Protein AF-A0A8H4P4U2-F1 (afdb_monomer)

Mean predicted aligned error: 12.46 Å

Organism: NCBI:txid2364996

Nearest PDB structures (foldseek):
  7ubu-assembly1_A  TM=4.831E-01  e=5.356E-01  Zea mays
  5a20-assembly1_H  TM=2.929E-01  e=6.683E+00  Bacillus phage SPP1
  2zol-assembly3_C  TM=2.432E-01  e=5.604E+00  Mus musculus

Radius of gyration: 19.08 Å; Cα contacts (8 Å, |Δi|>4): 151; chains: 1; bounding box: 38×56×53 Å

Foldseek 3Di:
DDDDDDDDDPDDPDVQLVVQQDFDDDDDDDDDDRWRFNAWDAWFQDDPVRFIKTWTATDWDWAQPVGDDCPVQFPDWADPPDRIITTGGHTDIDGLVSDDPGDRSVVSVVRCCVPVVD

Sequence (118 aa):
MESLYLSKSSDCLDDEQEQQRLKFIFGHSNTHMDHVITDVLGVMLEGPENKKMVKVRWEDTMEFYYGIKDKGRIKAIKDDGSAFVQVVWEDTWEPLDGFEDGYLKKKAEKMFQDFYRL

Solvent-accessible surface area (backbone atoms only — not comparable to full-atom values): 7612 Å² total; per-residue (Å²): 137,89,80,91,80,88,87,83,79,84,74,80,71,58,71,70,65,67,61,63,70,66,73,61,84,77,91,78,80,91,72,101,66,72,63,40,73,74,44,70,78,47,70,47,67,47,73,97,83,51,43,52,31,30,29,35,36,51,51,65,43,82,39,46,65,92,69,66,79,68,66,92,49,53,65,45,74,56,71,87,85,58,68,62,23,42,38,35,51,43,70,46,78,44,56,51,87,75,52,65,95,47,70,62,43,53,53,47,52,49,48,42,28,71,74,69,70,97

Secondary structure (DSSP, 8-state):
--------------HHHHHTT------SSS----PPEEEEEEEEEETTTTEEEEEEEEPPEEEEGGG---GGGEEEEE--SSSEEEEEEPPEEEEGGGS-SSHHHHHHHHHHHHHH--

Structure (mmCIF, N/CA/C/O backbone):
data_AF-A0A8H4P4U2-F1
#
_entry.id   AF-A0A8H4P4U2-F1
#
loop_
_atom_site.group_PDB
_atom_site.id
_atom_site.type_symbol
_atom_site.label_atom_id
_atom_site.label_alt_id
_atom_site.label_comp_id
_atom_site.label_asym_id
_atom_site.label_entity_id
_atom_site.label_seq_id
_atom_site.pdbx_PDB_ins_code
_atom_site.Cartn_x
_atom_site.Cartn_y
_atom_site.Cartn_z
_atom_site.occupancy
_atom_site.B_iso_or_equiv
_atom_site.auth_seq_id
_atom_site.auth_comp_id
_atom_site.auth_asym_id
_atom_site.auth_atom_id
_atom_site.pdbx_PDB_model_num
ATOM 1 N N . MET A 1 1 ? 0.912 44.453 -34.130 1.00 38.12 1 MET A N 1
ATOM 2 C CA . MET A 1 1 ? -0.021 43.338 -34.380 1.00 38.12 1 MET A CA 1
ATOM 3 C C . MET A 1 1 ? -0.033 42.472 -33.144 1.00 38.12 1 MET A C 1
ATOM 5 O O . MET A 1 1 ? 1.014 41.979 -32.750 1.00 38.12 1 MET A O 1
ATOM 9 N N . GLU A 1 2 ? -1.198 42.426 -32.512 1.00 38.88 2 GLU A N 1
ATOM 10 C CA . GLU A 1 2 ? -1.557 41.634 -31.337 1.00 38.88 2 GLU A CA 1
ATOM 11 C C . GLU A 1 2 ? -1.832 40.158 -31.677 1.00 38.88 2 GLU A C 1
ATOM 13 O O . GLU A 1 2 ? -2.036 39.825 -32.845 1.00 38.88 2 GLU A O 1
ATOM 18 N N . SER A 1 3 ? -1.904 39.351 -30.604 1.00 32.34 3 SER A N 1
ATOM 19 C CA . SER A 1 3 ? -2.624 38.074 -30.360 1.00 32.34 3 SER A CA 1
ATOM 20 C C . SER A 1 3 ? -1.627 37.055 -29.777 1.00 32.34 3 SER A C 1
ATOM 22 O O . SER A 1 3 ? -0.752 36.597 -30.498 1.00 32.34 3 SER A O 1
ATOM 24 N N . LEU A 1 4 ? -1.538 36.737 -28.474 1.00 43.94 4 LEU A N 1
ATOM 25 C CA . LEU A 1 4 ? -2.522 36.462 -27.405 1.00 43.94 4 LEU A CA 1
ATOM 26 C C . LEU A 1 4 ? -3.452 35.280 -27.728 1.00 43.94 4 LEU A C 1
ATOM 28 O O . LEU A 1 4 ? -4.230 35.401 -28.663 1.00 43.94 4 LEU A O 1
ATOM 32 N N . TYR A 1 5 ? -3.275 34.179 -26.969 1.00 40.59 5 TYR A N 1
ATOM 33 C CA . TYR A 1 5 ? -4.189 33.116 -26.466 1.00 40.59 5 TYR A CA 1
ATOM 34 C C . TYR A 1 5 ? -3.278 31.942 -25.989 1.00 40.59 5 TYR A C 1
ATOM 36 O O . TYR A 1 5 ? -2.629 31.316 -26.818 1.00 40.59 5 TYR A O 1
ATOM 44 N N . LEU A 1 6 ? -2.958 31.721 -24.693 1.00 37.34 6 LEU A N 1
ATOM 45 C CA . LEU A 1 6 ? -3.777 31.107 -23.613 1.00 37.34 6 LEU A CA 1
ATOM 46 C C . LEU A 1 6 ? -4.668 29.974 -24.163 1.00 37.34 6 LEU A C 1
ATOM 48 O O . LEU A 1 6 ? -5.468 30.225 -25.047 1.00 37.34 6 LEU A O 1
ATOM 52 N N . SER A 1 7 ? -4.677 28.722 -23.704 1.00 36.72 7 SER A N 1
ATOM 53 C CA . SER A 1 7 ? -4.354 28.106 -22.413 1.00 36.72 7 SER A CA 1
ATOM 54 C C . SER A 1 7 ? -4.548 26.581 -22.555 1.00 36.72 7 SER A C 1
ATOM 56 O O . SER A 1 7 ? -5.295 26.148 -23.433 1.00 36.72 7 SER A O 1
ATOM 58 N N . LYS A 1 8 ? -3.926 25.789 -21.676 1.00 36.19 8 LYS A N 1
ATOM 59 C CA . LYS A 1 8 ? -4.561 24.679 -20.934 1.00 36.19 8 LYS A CA 1
ATOM 60 C C . LYS A 1 8 ? -3.563 24.202 -19.878 1.00 36.19 8 LYS A C 1
ATOM 62 O O . LYS A 1 8 ? -2.547 23.604 -20.200 1.00 36.19 8 LYS A O 1
ATOM 67 N N . SER A 1 9 ? -3.677 24.786 -18.691 1.00 36.16 9 SER A N 1
ATOM 68 C CA . SER A 1 9 ? -4.178 24.072 -17.507 1.00 36.16 9 SER A CA 1
ATOM 69 C C . SER A 1 9 ? -3.071 23.223 -16.894 1.00 36.16 9 SER A C 1
ATOM 71 O O . SER A 1 9 ? -3.044 22.006 -17.026 1.00 36.16 9 SER A O 1
ATOM 73 N N . SER A 1 10 ? -2.132 23.916 -16.247 1.00 42.06 10 SER A N 1
ATOM 74 C CA . SER A 1 10 ? -1.387 23.348 -15.130 1.00 42.06 10 SER A CA 1
ATOM 75 C C . SER A 1 10 ? -2.411 23.180 -14.017 1.00 42.06 10 SER A C 1
ATOM 77 O O . SER A 1 10 ? -2.666 24.124 -13.272 1.00 42.06 10 SER A O 1
ATOM 79 N N . ASP A 1 11 ? -3.093 22.038 -14.008 1.00 40.97 11 ASP A N 1
ATOM 80 C CA . ASP A 1 11 ? -3.941 21.664 -12.889 1.00 40.97 11 ASP A CA 1
ATOM 81 C C . ASP A 1 11 ? -3.032 21.585 -11.664 1.00 40.97 11 ASP A C 1
ATOM 83 O O . ASP A 1 11 ? -2.090 20.793 -11.611 1.00 40.97 11 ASP A O 1
ATOM 87 N N . CYS A 1 12 ? -3.267 22.507 -10.735 1.00 42.78 12 CYS A N 1
ATOM 88 C CA . CYS A 1 12 ? -2.652 22.541 -9.426 1.00 42.78 12 CYS A CA 1
ATOM 89 C C . CYS A 1 12 ? -2.981 21.217 -8.731 1.00 42.78 12 CYS A C 1
ATOM 91 O O . CYS A 1 12 ? -4.095 21.029 -8.246 1.00 42.78 12 CYS A O 1
ATOM 93 N N . LEU A 1 13 ? -2.034 20.283 -8.732 1.00 43.78 13 LEU A N 1
ATOM 94 C CA . LEU A 1 13 ? -2.029 19.219 -7.744 1.00 43.78 13 LEU A CA 1
ATOM 95 C C . LEU A 1 13 ? -1.655 19.897 -6.429 1.00 43.78 13 LEU A C 1
ATOM 97 O O . LEU A 1 13 ? -0.615 20.546 -6.358 1.00 43.78 13 LEU A O 1
ATOM 101 N N . ASP A 1 14 ? -2.556 19.831 -5.449 1.00 47.88 14 ASP A N 1
ATOM 102 C CA . ASP A 1 14 ? -2.356 20.419 -4.127 1.00 47.88 14 ASP A CA 1
ATOM 103 C C . ASP A 1 14 ? -0.969 20.023 -3.603 1.00 47.88 14 ASP A C 1
ATOM 105 O O . ASP A 1 14 ? -0.646 18.834 -3.546 1.00 47.88 14 ASP A O 1
ATOM 109 N N . ASP A 1 15 ? -0.161 21.008 -3.200 1.00 50.19 15 ASP A N 1
ATOM 110 C CA . ASP A 1 15 ? 1.215 20.833 -2.703 1.00 50.19 15 ASP A CA 1
ATOM 111 C C . ASP A 1 15 ? 1.317 19.785 -1.561 1.00 50.19 15 ASP A C 1
ATOM 113 O O . ASP A 1 15 ? 2.384 19.245 -1.267 1.00 50.19 15 ASP A O 1
ATOM 117 N N . GLU A 1 16 ? 0.186 19.453 -0.929 1.00 49.69 16 GLU A N 1
ATOM 118 C CA . GLU A 1 16 ? 0.024 18.418 0.095 1.00 49.69 16 GLU A CA 1
ATOM 119 C C . GLU A 1 16 ? 0.113 16.977 -0.459 1.00 49.69 16 GLU A C 1
ATOM 121 O O . GLU A 1 16 ? 0.605 16.086 0.238 1.00 49.69 16 GLU A O 1
ATOM 126 N N . GLN A 1 17 ? -0.300 16.729 -1.710 1.00 48.03 17 GLN A N 1
ATOM 127 C CA . GLN A 1 17 ? -0.139 15.430 -2.385 1.00 48.03 17 GLN A CA 1
ATOM 128 C C . GLN A 1 17 ? 1.309 15.184 -2.822 1.00 48.03 17 GLN A C 1
ATOM 130 O O . GLN A 1 17 ? 1.781 14.047 -2.776 1.00 48.03 17 GLN A O 1
ATOM 135 N N . GLU A 1 18 ? 2.037 16.232 -3.213 1.00 46.16 18 GLU A N 1
ATOM 136 C CA . GLU A 1 18 ? 3.423 16.100 -3.675 1.00 46.16 18 GLU A CA 1
ATOM 137 C C . GLU A 1 18 ? 4.397 15.874 -2.503 1.00 46.16 18 GLU A C 1
ATOM 139 O O . GLU A 1 18 ? 5.340 15.086 -2.618 1.00 46.16 18 GLU A O 1
ATOM 144 N N . GLN A 1 19 ? 4.117 16.458 -1.329 1.00 46.12 19 GLN A N 1
ATOM 145 C CA . GLN A 1 19 ? 4.899 16.216 -0.108 1.00 46.12 19 GLN A CA 1
ATOM 146 C C . GLN A 1 19 ? 4.686 14.816 0.496 1.00 46.12 19 GLN A C 1
ATOM 148 O O . GLN A 1 19 ? 5.561 14.318 1.200 1.00 46.12 19 GLN A O 1
ATOM 153 N N . GLN A 1 20 ? 3.585 14.128 0.184 1.00 48.06 20 GLN A N 1
ATOM 154 C CA . GLN A 1 20 ? 3.309 12.774 0.690 1.00 48.06 20 GLN A CA 1
ATOM 155 C C . GLN A 1 20 ? 4.046 11.651 -0.058 1.00 48.06 20 GLN A C 1
ATOM 157 O O . GLN A 1 20 ? 3.957 10.493 0.342 1.00 48.06 20 GLN A O 1
ATOM 162 N N . ARG A 1 21 ? 4.863 11.975 -1.074 1.00 42.75 21 ARG A N 1
ATOM 163 C CA . ARG A 1 21 ? 5.844 11.038 -1.665 1.00 42.75 21 ARG A CA 1
ATOM 164 C C . ARG A 1 21 ? 7.008 10.702 -0.713 1.00 42.75 21 ARG A C 1
ATOM 166 O O . ARG A 1 21 ? 7.914 9.950 -1.073 1.00 42.75 21 ARG A O 1
ATOM 173 N N . LEU A 1 22 ? 7.034 11.277 0.492 1.00 46.00 22 LEU A N 1
ATOM 174 C CA . LEU A 1 22 ? 8.107 11.099 1.466 1.00 46.00 22 LEU A CA 1
ATOM 175 C C . LEU A 1 22 ? 8.018 9.750 2.204 1.00 46.00 22 LEU A C 1
ATOM 177 O O . LEU A 1 22 ? 7.306 9.596 3.184 1.00 46.00 22 LEU A O 1
ATOM 181 N N . LYS A 1 23 ? 8.843 8.815 1.714 1.00 46.31 23 LYS A N 1
ATOM 182 C CA . LYS A 1 23 ? 9.685 7.849 2.450 1.00 46.31 23 LYS A CA 1
ATOM 183 C C . LYS A 1 23 ? 9.038 7.066 3.594 1.00 46.31 23 LYS A C 1
ATOM 185 O O . LYS A 1 23 ? 9.200 7.396 4.763 1.00 46.31 23 LYS A O 1
ATOM 190 N N . PHE A 1 24 ? 8.509 5.897 3.249 1.00 43.16 24 PHE A N 1
ATOM 191 C CA . PHE A 1 24 ? 8.283 4.830 4.214 1.00 43.16 24 PHE A CA 1
ATOM 192 C C . PHE A 1 24 ? 9.535 3.944 4.334 1.00 43.16 24 PHE A C 1
ATOM 194 O O . PHE A 1 24 ? 9.753 3.055 3.514 1.00 43.16 24 PHE A O 1
ATOM 201 N N . ILE A 1 25 ? 10.374 4.185 5.347 1.00 40.81 25 ILE A N 1
ATOM 202 C CA . ILE A 1 25 ? 11.460 3.266 5.727 1.00 40.81 25 ILE A CA 1
ATOM 203 C C . ILE A 1 25 ? 10.963 2.435 6.905 1.00 40.81 25 ILE A C 1
ATOM 205 O O . ILE A 1 25 ? 11.021 2.889 8.046 1.00 40.81 25 ILE A O 1
ATOM 209 N N . PHE A 1 26 ? 10.538 1.196 6.659 1.00 42.94 26 PHE A N 1
ATOM 210 C CA . PHE A 1 26 ? 10.433 0.212 7.735 1.00 42.94 26 PHE A CA 1
ATOM 211 C C . PHE A 1 26 ? 11.447 -0.906 7.551 1.00 42.94 26 PHE A C 1
ATOM 213 O O . PHE A 1 26 ? 11.375 -1.731 6.643 1.00 42.94 26 PHE A O 1
ATOM 220 N N . GLY A 1 27 ? 12.410 -0.924 8.472 1.00 35.41 27 GLY A N 1
ATOM 221 C CA . GLY A 1 27 ? 13.287 -2.056 8.688 1.00 35.41 27 GLY A CA 1
ATOM 222 C C . GLY A 1 27 ? 12.519 -3.202 9.337 1.00 35.41 27 GLY A C 1
ATOM 223 O O . GLY A 1 27 ? 11.960 -3.042 10.417 1.00 35.41 27 GLY A O 1
ATOM 224 N N . HIS A 1 28 ? 12.543 -4.364 8.694 1.00 32.38 28 HIS A N 1
ATOM 225 C CA . HIS A 1 28 ? 13.270 -5.537 9.183 1.00 32.38 28 HIS A CA 1
ATOM 226 C C . HIS A 1 28 ? 13.531 -6.475 7.991 1.00 32.38 28 HIS A C 1
ATOM 228 O O . HIS A 1 28 ? 12.609 -6.899 7.305 1.00 32.38 28 HIS A O 1
ATOM 234 N N . SER A 1 29 ? 14.819 -6.776 7.780 1.00 34.06 29 SER A N 1
ATOM 235 C CA . SER A 1 29 ? 15.433 -7.653 6.763 1.00 34.06 29 SER A CA 1
ATOM 236 C C . SER A 1 29 ? 15.284 -7.271 5.276 1.00 34.06 29 SER A C 1
ATOM 238 O O . SER A 1 29 ? 14.251 -7.507 4.673 1.00 34.06 29 SER A O 1
ATOM 240 N N . ASN A 1 30 ? 16.402 -6.775 4.710 1.00 33.34 30 ASN A N 1
ATOM 241 C CA . ASN A 1 30 ? 16.854 -6.859 3.307 1.00 33.34 30 ASN A CA 1
ATOM 242 C C . ASN A 1 30 ? 15.743 -6.758 2.239 1.00 33.34 30 ASN A C 1
ATOM 244 O O . ASN A 1 30 ? 15.203 -7.784 1.860 1.00 33.34 30 ASN A O 1
ATOM 248 N N . THR A 1 31 ? 15.400 -5.598 1.679 1.00 37.03 31 THR A N 1
ATOM 249 C CA . THR A 1 31 ? 16.279 -4.766 0.844 1.00 37.0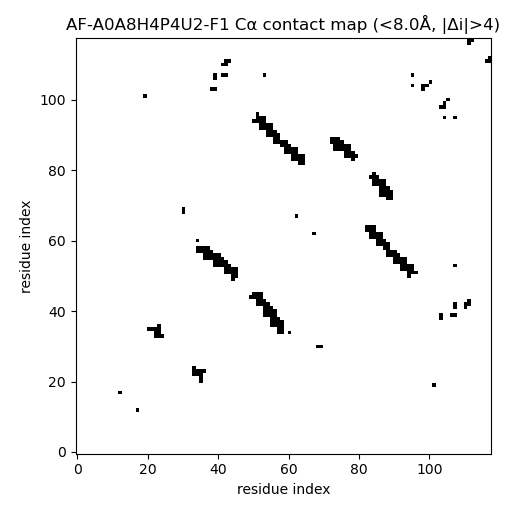3 31 THR A CA 1
ATOM 250 C C . THR A 1 31 ? 15.732 -3.343 0.712 1.00 37.03 31 THR A C 1
ATOM 252 O O . THR A 1 31 ? 14.538 -3.152 0.549 1.00 37.03 31 THR A O 1
ATOM 255 N N . HIS A 1 32 ? 16.619 -2.343 0.779 1.00 35.97 32 HIS A N 1
ATOM 256 C CA . HIS A 1 32 ? 16.315 -0.931 0.512 1.00 35.97 32 HIS A CA 1
ATOM 257 C C . HIS A 1 32 ? 15.771 -0.740 -0.913 1.00 35.97 32 HIS A C 1
ATOM 259 O O . HIS A 1 32 ? 16.539 -0.537 -1.855 1.00 35.97 32 HIS A O 1
ATOM 265 N N . MET A 1 33 ? 14.456 -0.785 -1.052 1.00 46.97 33 MET A N 1
ATOM 266 C CA . MET A 1 33 ? 13.721 -0.027 -2.050 1.00 46.97 33 MET A CA 1
ATOM 267 C C . MET A 1 33 ? 12.577 0.643 -1.295 1.00 46.97 33 MET A C 1
ATOM 269 O O . MET A 1 33 ? 11.703 -0.029 -0.751 1.00 46.97 33 MET A O 1
ATOM 273 N N . ASP A 1 34 ? 12.648 1.969 -1.189 1.00 58.59 34 ASP A N 1
ATOM 274 C CA . ASP A 1 34 ? 11.632 2.808 -0.554 1.00 58.59 34 ASP A CA 1
ATOM 275 C C . ASP A 1 34 ? 10.390 2.829 -1.469 1.00 58.59 34 ASP A C 1
ATOM 277 O O . ASP A 1 34 ? 10.139 3.806 -2.174 1.00 58.59 34 ASP A O 1
ATOM 281 N N . HIS A 1 35 ? 9.652 1.719 -1.552 1.00 68.38 35 HIS A N 1
ATOM 282 C CA . HIS A 1 35 ? 8.409 1.679 -2.317 1.00 68.38 35 HIS A CA 1
ATOM 283 C C . HIS A 1 35 ? 7.383 2.572 -1.628 1.00 68.38 35 HIS A C 1
ATOM 285 O O . HIS A 1 35 ? 7.072 2.408 -0.448 1.00 68.38 35 HIS A O 1
ATOM 291 N N . VAL A 1 36 ? 6.863 3.541 -2.373 1.00 83.19 36 VAL A N 1
ATOM 292 C CA . VAL A 1 36 ? 5.892 4.502 -1.861 1.00 83.19 36 VAL A CA 1
ATOM 293 C C . VAL A 1 36 ? 4.502 3.886 -1.955 1.00 83.19 36 VAL A C 1
ATOM 295 O O . VAL A 1 36 ? 4.114 3.360 -2.997 1.00 83.19 36 VAL A O 1
ATOM 298 N N . ILE A 1 37 ? 3.731 3.947 -0.871 1.00 88.06 37 ILE A N 1
ATOM 299 C CA . ILE A 1 37 ? 2.305 3.623 -0.926 1.00 88.06 37 ILE A CA 1
ATOM 300 C C . ILE A 1 37 ? 1.598 4.798 -1.596 1.00 88.06 37 ILE A C 1
ATOM 302 O O . ILE A 1 37 ? 1.691 5.931 -1.133 1.00 88.06 37 ILE A O 1
ATOM 306 N N . THR A 1 38 ? 0.881 4.530 -2.679 1.00 90.56 38 THR A N 1
ATOM 307 C CA . THR A 1 38 ? 0.126 5.546 -3.423 1.00 90.56 38 THR A CA 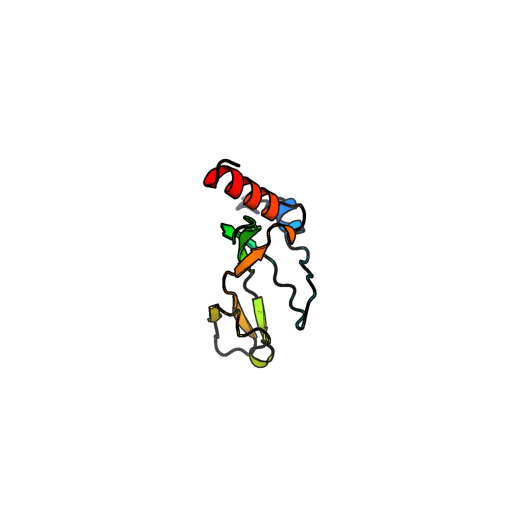1
ATOM 308 C C . THR A 1 38 ? -1.344 5.561 -3.048 1.00 90.56 38 THR A C 1
ATOM 310 O O . THR A 1 38 ? -1.988 6.600 -3.180 1.00 90.56 38 THR A O 1
ATOM 313 N N . ASP A 1 39 ? -1.892 4.437 -2.572 1.00 92.44 39 ASP A N 1
ATOM 314 C CA . ASP A 1 39 ? -3.299 4.393 -2.196 1.00 92.44 39 ASP A CA 1
ATOM 315 C C . ASP A 1 39 ? -3.661 3.335 -1.145 1.00 92.44 39 ASP A C 1
ATOM 317 O O . ASP A 1 39 ? -2.990 2.315 -0.983 1.00 92.44 39 ASP A O 1
ATOM 321 N N . VAL A 1 40 ? -4.791 3.571 -0.477 1.00 94.25 40 VAL A N 1
ATOM 322 C CA . VAL A 1 40 ? -5.513 2.613 0.362 1.00 94.25 40 VAL A CA 1
ATOM 323 C C . VAL A 1 40 ? -6.746 2.120 -0.389 1.00 94.25 40 VAL A C 1
ATOM 325 O O . VAL A 1 40 ? -7.645 2.896 -0.721 1.00 94.25 40 VAL A O 1
ATOM 328 N N . LEU A 1 41 ? -6.794 0.810 -0.617 1.00 95.62 41 LEU A N 1
ATOM 329 C CA . LEU A 1 41 ? -7.812 0.137 -1.424 1.00 95.62 41 LEU A CA 1
ATOM 330 C C . LEU A 1 41 ? -8.881 -0.571 -0.587 1.00 95.62 41 LEU A C 1
ATOM 332 O O . LEU A 1 41 ? -9.943 -0.909 -1.107 1.00 95.62 41 LEU A O 1
ATOM 336 N N . GLY A 1 42 ? -8.602 -0.844 0.685 1.00 96.00 42 GLY A N 1
ATOM 337 C CA . GLY A 1 42 ? -9.531 -1.554 1.555 1.00 96.00 42 GLY A CA 1
ATOM 338 C C . GLY A 1 42 ? -9.005 -1.730 2.969 1.00 96.00 42 GLY A C 1
ATOM 339 O O . GLY A 1 42 ? -7.842 -1.458 3.258 1.00 96.00 42 GLY A O 1
ATOM 340 N N . VAL A 1 43 ? -9.884 -2.202 3.847 1.00 97.19 43 VAL A N 1
ATOM 341 C CA . VAL A 1 43 ? -9.608 -2.398 5.270 1.00 97.19 43 VAL A CA 1
ATOM 342 C C . VAL A 1 43 ? -10.163 -3.738 5.732 1.00 97.19 43 VAL A C 1
ATOM 344 O O . VAL A 1 43 ? -11.185 -4.198 5.220 1.00 97.19 43 VAL A O 1
ATOM 347 N N . MET A 1 44 ? -9.495 -4.368 6.693 1.00 96.19 44 MET A N 1
ATOM 348 C CA . MET A 1 44 ? -9.991 -5.567 7.357 1.00 96.19 44 MET A CA 1
ATOM 349 C C . MET A 1 44 ? -9.531 -5.634 8.813 1.00 96.19 44 MET A C 1
ATOM 351 O O . MET A 1 44 ? -8.525 -5.035 9.191 1.00 96.19 44 MET A O 1
ATOM 355 N N . LEU A 1 45 ? -10.268 -6.387 9.624 1.00 95.31 45 LEU A N 1
ATOM 356 C CA . LEU A 1 45 ? -9.839 -6.795 10.959 1.00 95.31 45 LEU A CA 1
ATOM 357 C C . LEU A 1 45 ? -9.287 -8.221 10.872 1.00 95.31 45 LEU A C 1
ATOM 359 O O . LEU A 1 45 ? -9.980 -9.127 10.408 1.00 95.31 45 LEU A O 1
ATOM 363 N N . GLU A 1 46 ? -8.037 -8.409 11.276 1.00 94.06 46 GLU A N 1
ATOM 364 C CA . GLU A 1 46 ? -7.349 -9.696 11.248 1.00 94.06 46 GLU A CA 1
ATOM 365 C C . GLU A 1 46 ? -7.264 -10.308 12.651 1.00 94.06 46 GLU A C 1
ATOM 367 O O . GLU A 1 46 ? -6.847 -9.665 13.618 1.00 94.06 46 GLU A O 1
ATOM 372 N N . GLY A 1 47 ? -7.626 -11.590 12.738 1.00 90.62 47 GLY A N 1
ATOM 373 C CA . GLY A 1 47 ? -7.473 -12.389 13.948 1.00 90.62 47 GLY A CA 1
ATOM 374 C C . GLY A 1 47 ? -8.434 -12.023 15.090 1.00 90.62 47 GLY A C 1
ATOM 375 O O . GLY A 1 47 ? -9.279 -11.138 14.962 1.00 90.62 47 GLY A O 1
ATOM 376 N N . PRO A 1 48 ? -8.324 -12.727 16.230 1.00 85.44 48 PRO A N 1
ATOM 377 C CA . PRO A 1 48 ? -9.211 -12.535 17.380 1.00 85.44 48 PRO A CA 1
ATOM 378 C C . PRO A 1 48 ? -9.010 -11.187 18.087 1.00 85.44 48 PRO A C 1
ATOM 380 O O . PRO A 1 48 ? -9.917 -10.707 18.759 1.00 85.44 48 PRO A O 1
ATOM 383 N N . GLU A 1 49 ? -7.839 -10.567 17.927 1.00 89.06 49 GLU A N 1
ATOM 384 C CA . GLU A 1 49 ? -7.514 -9.253 18.494 1.00 89.06 49 GLU A CA 1
ATOM 385 C C . GLU A 1 49 ? -8.018 -8.091 17.623 1.00 89.06 49 GLU A C 1
ATOM 387 O O . GLU A 1 49 ? -7.811 -6.931 17.971 1.00 89.06 49 GLU A O 1
ATOM 392 N N . ASN A 1 50 ? -8.699 -8.386 16.505 1.00 91.19 50 ASN A N 1
ATOM 393 C CA . ASN A 1 50 ? -9.194 -7.396 15.550 1.00 91.19 50 ASN A CA 1
ATOM 394 C C . ASN A 1 50 ? -8.099 -6.412 15.115 1.00 91.19 50 ASN A C 1
ATOM 396 O O . ASN A 1 50 ? -8.301 -5.194 15.097 1.00 91.19 50 ASN A O 1
ATOM 400 N N . LYS A 1 51 ? -6.925 -6.941 14.758 1.00 93.56 51 LYS A N 1
ATOM 401 C CA . LYS A 1 51 ? -5.820 -6.114 14.282 1.00 93.56 51 LYS A CA 1
ATOM 402 C C . LYS A 1 51 ? -6.242 -5.409 12.996 1.00 93.56 51 LYS A C 1
ATOM 404 O O . LYS A 1 51 ? -6.696 -6.051 12.051 1.00 93.56 51 LYS A O 1
ATOM 409 N N . LYS A 1 52 ? -6.099 -4.086 12.952 1.00 94.50 52 LYS A N 1
ATOM 410 C CA . LYS A 1 52 ? -6.465 -3.286 11.781 1.00 94.50 52 LYS A CA 1
ATOM 411 C C . LYS A 1 52 ? -5.430 -3.471 10.676 1.00 94.50 52 LYS A C 1
ATOM 413 O O . LYS A 1 52 ? -4.286 -3.039 10.812 1.00 94.50 52 LYS A O 1
ATOM 418 N N . MET A 1 53 ? -5.853 -4.080 9.577 1.00 95.56 53 MET A N 1
ATOM 419 C CA . MET A 1 53 ? -5.049 -4.284 8.375 1.00 95.56 53 MET A CA 1
ATOM 420 C C . MET A 1 53 ? -5.621 -3.469 7.215 1.00 95.56 53 MET A C 1
ATOM 422 O O . MET A 1 53 ? -6.837 -3.330 7.063 1.00 95.56 53 MET A O 1
ATOM 426 N N . VAL A 1 54 ? -4.738 -2.934 6.382 1.00 95.56 54 VAL A N 1
ATOM 427 C CA . VAL A 1 54 ? -5.057 -2.024 5.283 1.00 95.56 54 VAL A CA 1
ATOM 428 C C . VAL A 1 54 ? -4.502 -2.599 3.994 1.00 95.56 54 V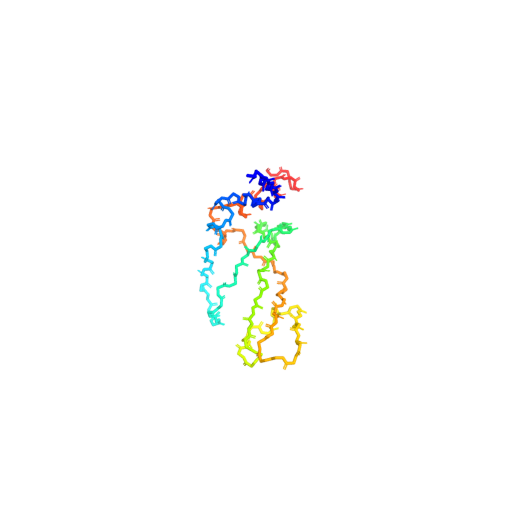AL A C 1
ATOM 430 O O . VAL A 1 54 ? -3.328 -2.953 3.926 1.00 95.56 54 VAL A O 1
ATOM 433 N N . LYS A 1 55 ? -5.334 -2.691 2.959 1.00 95.69 55 LYS A N 1
ATOM 434 C CA . LYS A 1 55 ? -4.884 -3.095 1.631 1.00 95.69 55 LYS A CA 1
ATOM 435 C C . LYS A 1 55 ? -4.297 -1.890 0.916 1.00 95.69 55 LYS A C 1
ATOM 437 O O . LYS A 1 55 ? -5.007 -0.898 0.731 1.00 95.69 55 LYS A O 1
ATOM 442 N N . VAL A 1 56 ? -3.045 -1.987 0.486 1.00 93.00 56 VAL A N 1
ATOM 443 C CA . VAL A 1 56 ? -2.295 -0.865 -0.089 1.00 93.00 56 VAL A CA 1
ATOM 444 C C . VAL A 1 56 ? -1.965 -1.069 -1.557 1.00 93.00 56 VAL A C 1
ATOM 446 O O . VAL A 1 56 ? -1.752 -2.197 -2.001 1.00 93.00 56 VAL A O 1
ATOM 449 N N . ARG A 1 57 ? -1.903 0.042 -2.295 1.00 92.06 57 ARG A N 1
ATOM 450 C CA . ARG A 1 57 ? -1.311 0.135 -3.629 1.00 92.06 57 ARG A CA 1
ATOM 451 C C . ARG A 1 57 ? 0.078 0.738 -3.513 1.00 92.06 57 ARG A C 1
ATOM 453 O O . ARG A 1 57 ? 0.219 1.842 -2.996 1.00 92.06 57 ARG A O 1
ATOM 460 N N . TRP A 1 58 ? 1.075 0.056 -4.052 1.00 90.06 58 TRP A N 1
ATOM 461 C CA . TRP A 1 58 ? 2.432 0.584 -4.170 1.00 90.06 58 TRP A CA 1
ATOM 462 C C . TRP A 1 58 ? 2.609 1.347 -5.488 1.00 90.06 58 TRP A C 1
ATOM 464 O O . TRP A 1 58 ? 1.924 1.057 -6.471 1.00 90.06 58 TRP A O 1
ATOM 474 N N . GLU A 1 59 ? 3.492 2.342 -5.497 1.00 88.31 59 GLU A N 1
ATOM 475 C CA . GLU A 1 59 ? 3.954 3.019 -6.711 1.00 88.31 59 GLU A CA 1
ATOM 476 C C . GLU A 1 59 ? 4.685 2.008 -7.599 1.00 88.31 59 GLU A C 1
ATOM 478 O O . GLU A 1 59 ? 5.584 1.304 -7.137 1.00 88.31 59 GLU A O 1
ATOM 483 N N . ASP A 1 60 ? 4.309 1.938 -8.875 1.00 89.94 60 ASP A N 1
ATOM 484 C CA . ASP A 1 60 ? 5.062 1.174 -9.869 1.00 89.94 60 ASP A CA 1
ATOM 485 C C . ASP A 1 60 ? 6.457 1.799 -10.026 1.00 89.94 60 ASP A C 1
ATOM 487 O O . ASP A 1 60 ? 6.579 3.015 -10.189 1.00 89.94 60 ASP A O 1
ATOM 491 N N . THR A 1 61 ? 7.513 0.984 -10.021 1.00 87.19 61 THR A N 1
ATOM 492 C CA . THR A 1 61 ? 8.895 1.486 -10.111 1.00 87.19 61 THR A CA 1
ATOM 493 C C . THR A 1 61 ? 9.555 1.121 -11.436 1.00 87.19 61 THR A C 1
ATOM 495 O O . THR A 1 61 ? 9.133 0.201 -12.136 1.00 87.19 61 THR A O 1
ATOM 498 N N . MET A 1 62 ? 10.594 1.871 -11.810 1.00 85.94 62 MET A N 1
ATOM 499 C CA . MET A 1 62 ? 11.477 1.536 -12.929 1.00 85.94 62 MET A CA 1
ATOM 500 C C . MET A 1 62 ? 12.751 0.915 -12.368 1.00 85.94 62 MET A C 1
ATOM 502 O O . MET A 1 62 ? 13.536 1.603 -11.719 1.00 85.94 62 MET A O 1
ATOM 506 N N . GLU A 1 63 ? 12.969 -0.368 -12.636 1.00 82.81 63 GLU A N 1
ATOM 507 C CA . GLU A 1 63 ? 14.083 -1.130 -12.069 1.00 82.81 63 GLU A CA 1
ATOM 508 C C . GLU A 1 63 ? 14.970 -1.709 -13.162 1.00 82.81 63 GLU A C 1
ATOM 510 O O . GLU A 1 63 ? 14.510 -2.075 -14.243 1.00 82.81 63 GLU A O 1
ATOM 515 N N . PHE A 1 64 ? 16.258 -1.874 -12.870 1.00 83.25 64 PHE A N 1
ATOM 516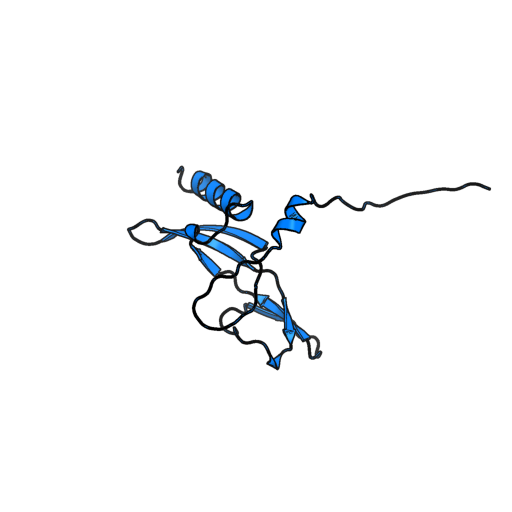 C CA . PHE A 1 64 ? 17.128 -2.662 -13.736 1.00 83.25 64 PHE A CA 1
ATOM 517 C C . PHE A 1 64 ? 16.731 -4.141 -13.649 1.00 83.25 64 PHE A C 1
ATOM 519 O O . PHE A 1 64 ? 16.717 -4.693 -12.549 1.00 83.25 64 PHE A O 1
ATOM 526 N N . TYR A 1 65 ? 16.463 -4.807 -14.777 1.00 75.44 65 TYR A N 1
ATOM 527 C CA . TYR A 1 65 ? 15.864 -6.155 -14.806 1.00 75.44 65 TYR A CA 1
ATOM 528 C C . TYR A 1 65 ? 16.587 -7.179 -13.911 1.00 75.44 65 TYR A C 1
ATOM 530 O O . TYR A 1 65 ? 15.969 -7.918 -13.143 1.00 75.44 65 TYR A O 1
ATOM 538 N N . TYR A 1 66 ? 17.922 -7.193 -13.954 1.00 76.69 66 TYR A N 1
ATOM 539 C CA . TYR A 1 66 ? 18.741 -8.102 -13.141 1.00 76.69 66 TYR A CA 1
ATOM 540 C C . TYR A 1 66 ? 18.927 -7.645 -11.686 1.00 76.69 66 TYR A C 1
ATOM 542 O O . TYR A 1 66 ? 19.416 -8.414 -10.860 1.00 76.69 66 TYR A O 1
ATOM 550 N N . GLY A 1 67 ? 18.572 -6.400 -11.373 1.00 75.38 67 GLY A N 1
ATOM 551 C CA . GLY A 1 67 ? 18.683 -5.792 -10.050 1.00 75.38 67 GLY A CA 1
ATOM 552 C C . GLY A 1 67 ? 17.441 -5.960 -9.178 1.00 75.38 67 GLY A C 1
ATOM 553 O O . GLY A 1 67 ? 17.486 -5.582 -8.010 1.00 75.38 67 GLY A O 1
ATOM 554 N N . ILE A 1 68 ? 16.356 -6.532 -9.709 1.00 76.19 68 ILE A N 1
ATOM 555 C C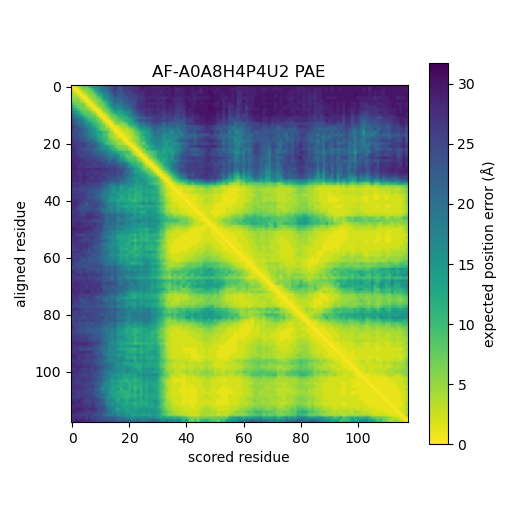A . ILE A 1 68 ? 15.103 -6.699 -8.972 1.00 76.19 68 ILE A CA 1
ATOM 556 C C . ILE A 1 68 ? 15.259 -7.786 -7.900 1.00 76.19 68 ILE A C 1
ATOM 558 O O . ILE A 1 68 ? 15.423 -8.970 -8.217 1.00 76.19 68 ILE A O 1
ATOM 562 N N . LYS A 1 69 ? 15.199 -7.383 -6.627 1.00 71.94 69 LYS A N 1
ATOM 563 C CA . LYS A 1 69 ? 15.450 -8.263 -5.472 1.00 71.94 69 LYS A CA 1
ATOM 564 C C . LYS A 1 69 ? 14.174 -8.906 -4.931 1.00 71.94 69 LYS A C 1
ATOM 566 O O . LYS A 1 69 ? 14.155 -10.112 -4.698 1.00 71.94 69 LYS A O 1
ATOM 571 N N . ASP A 1 70 ? 13.087 -8.144 -4.846 1.00 70.38 70 ASP A N 1
ATOM 572 C CA . ASP A 1 70 ? 11.844 -8.570 -4.192 1.00 70.38 70 ASP A CA 1
ATOM 573 C C . ASP A 1 70 ? 10.823 -9.183 -5.161 1.00 70.38 70 ASP A C 1
ATOM 575 O O . ASP A 1 70 ? 9.660 -8.789 -5.238 1.00 70.38 70 ASP A O 1
ATOM 579 N N . LYS A 1 71 ? 11.247 -10.220 -5.895 1.00 71.06 71 LYS A N 1
ATOM 580 C CA . LYS A 1 71 ? 10.414 -10.886 -6.918 1.00 71.06 71 LYS A CA 1
ATOM 581 C C . LYS A 1 71 ? 9.091 -11.451 -6.396 1.00 71.06 71 LYS A C 1
ATOM 583 O O . LYS A 1 71 ? 8.150 -11.577 -7.169 1.00 71.06 71 LYS A O 1
ATOM 588 N N . GLY A 1 72 ? 9.013 -11.774 -5.105 1.00 74.19 72 GLY A N 1
ATOM 589 C CA . GLY A 1 72 ? 7.808 -12.316 -4.471 1.00 74.19 72 GLY A CA 1
ATOM 590 C C . GLY A 1 72 ? 6.668 -11.311 -4.285 1.00 74.19 72 GLY A C 1
ATOM 591 O O . GLY A 1 72 ? 5.585 -11.727 -3.901 1.00 74.19 72 GLY A O 1
ATOM 592 N N . ARG A 1 73 ? 6.902 -10.017 -4.536 1.00 78.88 73 ARG A N 1
ATOM 593 C CA . ARG A 1 73 ? 5.888 -8.950 -4.454 1.00 78.88 73 ARG A CA 1
ATOM 594 C C . ARG A 1 73 ? 5.572 -8.333 -5.816 1.00 78.88 73 ARG A C 1
ATOM 596 O O . ARG A 1 73 ? 4.920 -7.298 -5.886 1.00 78.88 73 ARG A O 1
ATOM 603 N N . ILE A 1 74 ? 6.064 -8.926 -6.902 1.00 86.00 74 ILE A N 1
ATOM 604 C CA . ILE A 1 74 ? 5.867 -8.397 -8.250 1.00 86.00 74 ILE A CA 1
ATOM 605 C C . ILE A 1 74 ? 4.602 -8.990 -8.841 1.00 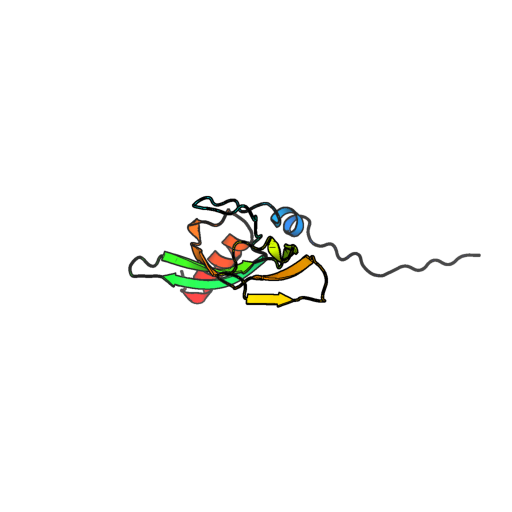86.00 74 ILE A C 1
ATOM 607 O O . ILE A 1 74 ? 4.499 -10.200 -9.026 1.00 86.00 74 ILE A O 1
ATOM 611 N N . LYS A 1 75 ? 3.678 -8.114 -9.228 1.00 89.19 75 LYS A N 1
ATOM 612 C CA . LYS A 1 75 ? 2.474 -8.492 -9.962 1.00 89.19 75 LYS A CA 1
ATOM 613 C C . LYS A 1 75 ? 2.785 -8.739 -11.429 1.00 89.19 75 LYS A C 1
ATOM 615 O O . LYS A 1 75 ? 2.279 -9.678 -12.037 1.00 89.19 75 LYS A O 1
ATOM 620 N N . ALA A 1 76 ? 3.558 -7.835 -12.021 1.00 89.19 76 ALA A N 1
ATOM 621 C CA . ALA A 1 76 ? 3.929 -7.902 -13.422 1.00 89.19 76 ALA A CA 1
ATOM 622 C C . ALA A 1 76 ? 5.214 -7.122 -13.683 1.00 89.19 76 ALA A C 1
ATOM 624 O O . ALA A 1 76 ? 5.507 -6.128 -13.023 1.00 89.19 76 ALA A O 1
ATOM 625 N N . ILE A 1 77 ? 5.937 -7.548 -14.710 1.00 88.62 77 ILE A N 1
ATOM 626 C CA . ILE A 1 77 ? 7.034 -6.789 -15.298 1.00 88.62 77 ILE A CA 1
ATOM 627 C C . ILE A 1 77 ? 6.590 -6.417 -16.706 1.00 88.62 77 ILE A C 1
ATOM 629 O O . ILE A 1 77 ? 6.221 -7.295 -17.489 1.00 88.62 77 ILE A O 1
ATOM 633 N N . LYS A 1 78 ? 6.594 -5.124 -17.022 1.00 87.81 78 LYS A N 1
ATOM 634 C CA . LYS A 1 78 ? 6.419 -4.646 -18.393 1.00 87.81 78 LYS A CA 1
ATOM 635 C C . LYS A 1 78 ? 7.808 -4.413 -18.967 1.00 87.81 78 LYS A C 1
ATOM 637 O O . LYS A 1 78 ? 8.477 -3.441 -18.621 1.00 87.81 78 LYS A O 1
ATOM 642 N N . ASP A 1 79 ? 8.225 -5.363 -19.790 1.00 85.75 79 ASP A N 1
ATOM 643 C CA . ASP A 1 79 ? 9.516 -5.377 -20.463 1.00 85.75 79 ASP A CA 1
ATOM 644 C C . ASP A 1 79 ? 9.316 -5.040 -21.946 1.00 85.75 79 ASP A C 1
ATOM 646 O O . ASP A 1 79 ? 8.514 -5.677 -22.635 1.00 85.75 79 ASP A O 1
ATOM 650 N N . ASP A 1 80 ? 10.014 -4.013 -22.418 1.00 82.94 80 ASP A N 1
ATOM 651 C CA . ASP A 1 80 ? 10.041 -3.568 -23.813 1.00 82.94 80 ASP A CA 1
ATOM 652 C C . ASP A 1 80 ? 11.352 -3.950 -24.530 1.00 82.94 80 ASP A C 1
ATOM 654 O O . ASP A 1 80 ? 11.625 -3.479 -25.637 1.00 82.94 80 ASP A O 1
ATOM 658 N N . GLY A 1 81 ? 12.159 -4.824 -23.921 1.00 78.88 81 GLY A N 1
ATOM 659 C CA . GLY A 1 81 ? 13.478 -5.235 -24.395 1.00 78.88 81 GLY A CA 1
ATOM 660 C C . GLY A 1 81 ? 14.608 -4.305 -23.951 1.00 78.88 81 GLY A C 1
ATOM 661 O O . GLY A 1 81 ? 15.753 -4.493 -24.375 1.00 78.88 81 GLY A O 1
ATOM 662 N N . SER A 1 82 ? 14.319 -3.300 -23.121 1.00 83.88 82 SER A N 1
ATOM 663 C CA . SER A 1 82 ? 15.334 -2.455 -22.503 1.00 83.88 82 SER A CA 1
ATOM 664 C C . SER A 1 82 ? 15.867 -3.060 -21.200 1.00 83.88 82 SER A C 1
ATOM 666 O O . SER A 1 82 ? 15.313 -3.984 -20.612 1.00 83.88 82 SER A O 1
ATOM 668 N N . ALA A 1 83 ? 17.005 -2.546 -20.730 1.00 80.75 83 ALA A N 1
ATOM 669 C CA . ALA A 1 83 ? 17.605 -3.035 -19.491 1.00 80.75 83 ALA A CA 1
ATOM 670 C C . ALA A 1 83 ? 16.857 -2.560 -18.225 1.00 80.75 83 ALA A C 1
ATOM 672 O O . ALA A 1 83 ? 17.055 -3.128 -17.148 1.00 80.75 83 ALA A O 1
ATOM 673 N N . PHE A 1 84 ? 16.014 -1.528 -18.357 1.00 84.06 84 PHE A N 1
ATOM 674 C CA . PHE A 1 84 ? 15.180 -0.979 -17.293 1.00 84.06 84 PHE A CA 1
ATOM 675 C C . PHE A 1 84 ? 13.722 -1.304 -17.571 1.00 84.06 84 PHE A C 1
ATOM 677 O O . PHE A 1 84 ? 13.156 -0.852 -18.555 1.00 84.06 84 PHE A O 1
ATOM 684 N N . VAL A 1 85 ? 13.097 -2.043 -16.673 1.00 87.44 85 VAL A N 1
ATOM 685 C CA . VAL A 1 85 ? 11.723 -2.502 -16.836 1.00 87.44 85 VAL A CA 1
ATOM 686 C C . VAL A 1 85 ? 10.814 -1.797 -15.847 1.00 87.44 85 VAL A C 1
ATOM 688 O O . VAL A 1 85 ? 11.224 -1.472 -14.730 1.00 87.44 85 VAL A O 1
ATOM 691 N N . GLN A 1 86 ? 9.560 -1.591 -16.243 1.00 88.94 86 GLN A N 1
ATOM 692 C CA . GLN A 1 86 ? 8.548 -1.134 -15.302 1.00 88.94 86 GLN A CA 1
ATOM 693 C C . GLN A 1 86 ? 8.080 -2.331 -14.471 1.00 88.94 86 GLN A C 1
ATOM 695 O O . GLN A 1 86 ? 7.575 -3.323 -15.011 1.00 88.94 86 GLN A O 1
ATOM 700 N N . VAL A 1 87 ? 8.226 -2.227 -13.157 1.00 88.50 87 VAL A N 1
ATOM 701 C CA . VAL A 1 87 ? 7.778 -3.222 -12.188 1.00 88.50 87 VAL A CA 1
ATOM 702 C C . VAL A 1 87 ? 6.457 -2.760 -11.593 1.00 88.50 87 VAL A C 1
ATOM 704 O O . VAL A 1 87 ? 6.369 -1.704 -10.970 1.00 88.50 87 VAL A O 1
ATOM 707 N N . VAL A 1 88 ? 5.423 -3.569 -11.806 1.00 90.69 88 VAL A N 1
ATOM 708 C CA . VAL A 1 88 ? 4.118 -3.410 -11.170 1.00 90.69 88 VAL A CA 1
ATOM 709 C C . VAL A 1 88 ? 4.107 -4.277 -9.926 1.00 90.69 88 VAL A C 1
ATOM 711 O O . VAL A 1 88 ? 4.241 -5.502 -10.017 1.00 90.69 88 VAL A O 1
ATOM 714 N N . TRP A 1 89 ? 3.921 -3.655 -8.773 1.00 89.94 89 TRP A N 1
ATOM 715 C CA . TRP A 1 89 ? 3.936 -4.338 -7.483 1.00 89.94 89 TRP A CA 1
ATOM 716 C C . TRP A 1 89 ? 2.547 -4.883 -7.126 1.00 89.94 89 TRP A C 1
ATOM 718 O O . TRP A 1 89 ? 1.509 -4.353 -7.538 1.00 89.94 89 TRP A O 1
ATOM 728 N N . GLU A 1 90 ? 2.514 -6.001 -6.408 1.00 90.88 90 GLU A N 1
ATOM 729 C CA . GLU A 1 90 ? 1.279 -6.575 -5.879 1.00 90.88 90 GLU A CA 1
ATOM 730 C C . GLU A 1 90 ? 0.725 -5.723 -4.743 1.00 90.88 90 GLU A C 1
ATOM 732 O O . GLU A 1 90 ? 1.472 -5.169 -3.943 1.00 90.88 90 GLU A O 1
ATOM 737 N N . ASP A 1 91 ? -0.603 -5.672 -4.637 1.00 92.81 91 ASP A N 1
ATOM 738 C CA . ASP A 1 91 ? -1.229 -5.121 -3.440 1.00 92.81 91 ASP A CA 1
ATOM 739 C C . ASP A 1 91 ? -0.950 -6.015 -2.251 1.00 92.81 91 ASP A C 1
ATOM 741 O O . ASP A 1 91 ? -1.194 -7.223 -2.310 1.00 92.81 91 ASP A O 1
ATOM 745 N N . THR A 1 92 ? -0.570 -5.407 -1.139 1.00 91.31 92 THR A N 1
ATOM 746 C CA . THR A 1 92 ? -0.353 -6.131 0.108 1.00 91.31 92 THR A CA 1
ATOM 747 C C . THR A 1 92 ? -1.310 -5.648 1.187 1.00 91.31 92 THR A C 1
ATOM 749 O O . THR A 1 92 ? -1.937 -4.592 1.074 1.00 91.31 92 THR A O 1
ATOM 752 N N . TRP A 1 93 ? -1.474 -6.473 2.218 1.00 92.44 93 TRP A N 1
ATOM 753 C CA . TRP A 1 93 ? -2.139 -6.088 3.455 1.00 92.44 93 TRP A CA 1
ATOM 754 C C . TRP A 1 93 ? -1.072 -5.685 4.464 1.00 92.44 93 TRP A C 1
ATOM 756 O O . TRP A 1 93 ? -0.256 -6.514 4.858 1.00 92.44 93 TRP A O 1
ATOM 766 N N . GLU A 1 94 ? -1.098 -4.428 4.886 1.00 90.50 94 GLU A N 1
ATOM 767 C CA . GLU A 1 94 ? -0.148 -3.853 5.834 1.00 90.50 94 GLU A CA 1
ATOM 768 C C . GLU A 1 94 ? -0.874 -3.430 7.121 1.00 90.50 94 GLU A C 1
ATOM 770 O O . GLU A 1 94 ? -2.044 -3.035 7.076 1.00 90.50 94 GLU A O 1
ATOM 775 N N . PRO A 1 95 ? -0.229 -3.513 8.293 1.00 92.94 95 PRO A N 1
ATOM 776 C CA . PRO A 1 95 ? -0.838 -3.087 9.549 1.00 92.94 95 PRO A CA 1
ATOM 777 C C . PRO A 1 95 ? -1.052 -1.570 9.573 1.00 92.94 95 PRO A C 1
ATOM 779 O O . PRO A 1 95 ? -0.118 -0.816 9.308 1.00 92.94 95 PRO A O 1
ATOM 782 N N . LEU A 1 96 ? -2.249 -1.113 9.966 1.00 91.75 96 LEU A N 1
ATOM 783 C CA . LEU A 1 96 ? -2.567 0.323 10.046 1.00 91.75 96 LEU A CA 1
ATOM 784 C C . LEU A 1 96 ? -1.620 1.072 10.992 1.00 91.75 96 LEU A C 1
ATOM 786 O O . LEU A 1 96 ? -1.231 2.200 10.707 1.00 91.75 96 LEU A O 1
ATOM 790 N N . ASP A 1 97 ? -1.227 0.436 12.096 1.00 88.19 97 ASP A N 1
ATOM 791 C CA . ASP A 1 97 ? -0.344 1.034 13.104 1.00 88.19 97 ASP A CA 1
ATOM 792 C C . ASP A 1 97 ? 1.055 1.348 12.558 1.00 88.19 97 ASP A C 1
ATOM 794 O O . ASP A 1 97 ? 1.772 2.160 13.136 1.00 88.19 97 ASP A O 1
ATOM 798 N N . GLY A 1 98 ? 1.440 0.719 11.442 1.00 85.75 98 GLY A N 1
ATOM 799 C CA . GLY A 1 98 ? 2.683 1.030 10.749 1.00 85.75 98 GLY A CA 1
ATOM 800 C C . GLY A 1 98 ? 2.634 2.355 9.991 1.00 85.75 98 GLY A C 1
ATOM 801 O O . GLY A 1 98 ? 3.689 2.886 9.683 1.00 85.75 98 GLY A O 1
ATOM 802 N N . PHE A 1 99 ? 1.451 2.902 9.693 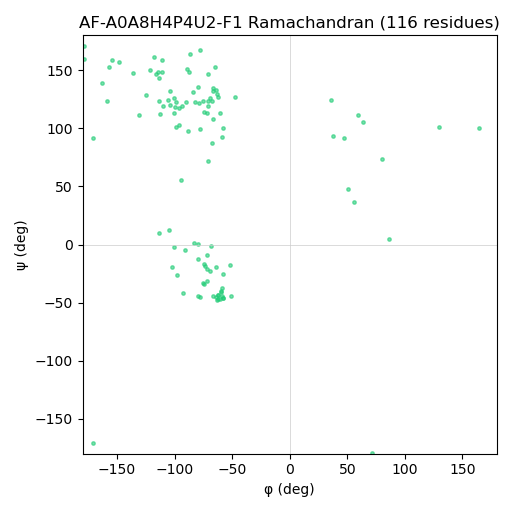1.00 85.31 99 PHE A N 1
ATOM 803 C CA . PHE A 1 99 ? 1.310 4.103 8.871 1.00 85.31 99 PHE A CA 1
ATOM 804 C C . PHE A 1 99 ? 1.589 5.363 9.687 1.00 85.31 99 PHE A C 1
ATOM 806 O O . PHE A 1 99 ? 1.060 5.554 10.790 1.00 85.31 99 PHE A O 1
ATOM 813 N N . GLU A 1 100 ? 2.358 6.266 9.085 1.00 86.12 100 GLU A N 1
ATOM 814 C CA . GLU A 1 100 ? 2.538 7.619 9.597 1.00 86.12 100 GLU A CA 1
ATOM 815 C C . GLU A 1 100 ? 1.224 8.410 9.554 1.00 86.12 100 GLU A C 1
ATOM 817 O O . GLU A 1 100 ? 0.331 8.158 8.735 1.00 86.12 100 GLU A O 1
ATOM 822 N N . ASP A 1 101 ? 1.099 9.379 10.460 1.00 85.25 101 ASP A N 1
ATOM 823 C CA . ASP A 1 101 ? -0.071 10.245 10.520 1.00 85.25 101 ASP A CA 1
ATOM 824 C C . ASP A 1 101 ? -0.125 11.136 9.273 1.00 85.25 101 ASP A C 1
ATOM 826 O O . ASP A 1 101 ? 0.653 12.071 9.102 1.00 85.25 101 ASP A O 1
ATOM 830 N N . GLY A 1 102 ? -1.070 10.840 8.384 1.00 89.56 102 GLY A N 1
ATOM 831 C CA . GLY A 1 102 ? -1.178 11.491 7.085 1.00 89.56 102 GLY A CA 1
ATOM 832 C C . GLY A 1 102 ? -2.472 11.133 6.366 1.00 89.56 102 GL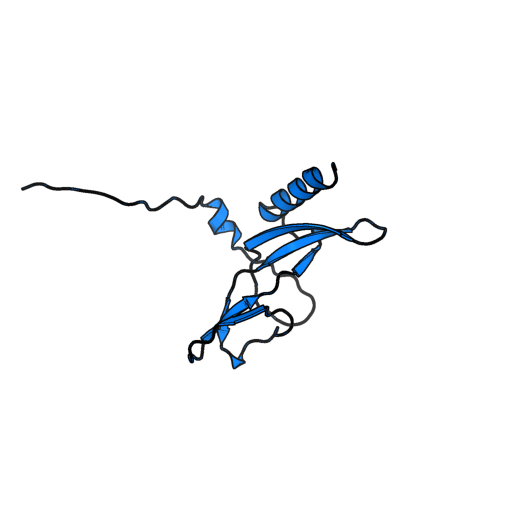Y A C 1
ATOM 833 O O . GLY A 1 102 ? -3.378 10.520 6.939 1.00 89.56 102 GLY A O 1
ATOM 834 N N . TYR A 1 103 ? -2.577 11.523 5.097 1.00 90.88 103 TYR A N 1
ATOM 835 C CA . TYR A 1 103 ? -3.783 11.286 4.302 1.00 90.88 103 TYR A CA 1
ATOM 836 C C . TYR A 1 103 ? -4.144 9.801 4.201 1.00 90.88 103 TYR A C 1
ATOM 838 O O . TYR A 1 103 ? -5.300 9.446 4.418 1.00 90.88 103 TYR A O 1
ATOM 846 N N . LEU A 1 104 ? -3.169 8.927 3.927 1.00 91.38 104 LEU A N 1
ATOM 847 C CA . LEU A 1 104 ? -3.414 7.490 3.758 1.00 91.38 104 LEU A CA 1
ATOM 848 C C . LEU A 1 104 ? -3.955 6.849 5.040 1.00 91.38 104 LEU A C 1
ATOM 850 O O . LEU A 1 104 ? -4.935 6.105 4.987 1.00 91.38 104 LEU A O 1
ATOM 854 N N . LYS A 1 105 ? -3.385 7.201 6.198 1.00 92.50 105 LYS A N 1
ATOM 855 C CA . LYS A 1 105 ? -3.874 6.730 7.498 1.00 92.50 105 LYS A CA 1
ATOM 856 C C . LYS A 1 105 ? -5.289 7.228 7.779 1.00 92.50 105 LYS A C 1
ATOM 858 O O . LYS A 1 105 ? -6.164 6.417 8.061 1.00 92.50 105 LYS A O 1
ATOM 863 N N . LYS A 1 106 ? -5.558 8.525 7.582 1.00 95.00 106 LYS A N 1
ATOM 864 C CA . LYS A 1 106 ? -6.906 9.109 7.733 1.00 95.00 106 LYS A CA 1
ATOM 865 C C . LYS A 1 106 ? -7.924 8.465 6.789 1.00 95.00 106 LYS A C 1
ATOM 867 O O . LYS A 1 106 ? -9.063 8.214 7.178 1.00 95.00 106 LYS A O 1
ATOM 872 N N . LYS A 1 107 ? -7.526 8.180 5.545 1.00 95.00 107 LYS A N 1
ATOM 873 C CA . LYS A 1 107 ? -8.357 7.480 4.558 1.00 95.00 107 LYS A CA 1
ATOM 874 C C . LYS A 1 107 ? -8.701 6.070 5.041 1.00 95.00 107 LYS A C 1
ATOM 876 O O . LYS A 1 107 ? -9.871 5.696 4.998 1.00 95.00 107 LYS A O 1
ATOM 881 N N . ALA A 1 108 ? -7.719 5.317 5.535 1.00 94.94 108 ALA A N 1
ATOM 882 C CA . ALA A 1 108 ? -7.936 3.983 6.091 1.00 94.94 108 ALA A CA 1
ATOM 883 C C . ALA A 1 108 ? -8.823 4.015 7.346 1.00 94.94 108 ALA A C 1
ATOM 885 O O . ALA A 1 108 ? -9.764 3.233 7.455 1.00 94.94 108 ALA A O 1
ATOM 886 N N . GLU A 1 109 ? -8.577 4.941 8.274 1.00 95.06 109 GLU A N 1
ATOM 887 C CA . GLU A 1 109 ? -9.395 5.126 9.479 1.00 95.06 109 GLU A CA 1
ATOM 888 C C . GLU A 1 109 ? -10.852 5.418 9.132 1.00 95.06 109 GLU A C 1
ATOM 890 O O . GLU A 1 109 ? -11.749 4.764 9.664 1.00 95.06 109 GLU A O 1
ATOM 895 N N . LYS A 1 110 ? -11.089 6.326 8.179 1.00 95.69 110 LYS A N 1
ATOM 896 C CA . LYS A 1 110 ? -12.433 6.607 7.676 1.00 95.69 110 LYS A CA 1
ATOM 897 C C . LYS A 1 110 ? -13.087 5.359 7.081 1.00 95.69 110 LYS A C 1
ATOM 899 O O . LYS A 1 110 ? -14.236 5.073 7.393 1.00 95.69 110 LYS A O 1
ATOM 904 N N . MET A 1 111 ? -12.360 4.573 6.283 1.00 96.06 111 MET A N 1
ATOM 905 C CA . MET A 1 111 ? -12.886 3.302 5.771 1.00 96.06 111 MET A CA 1
ATOM 906 C C . MET A 1 111 ? -13.258 2.337 6.904 1.00 96.06 111 MET A C 1
ATOM 908 O O . MET A 1 111 ? -14.298 1.689 6.826 1.00 96.06 111 MET A O 1
ATOM 912 N N . PHE A 1 112 ? -12.458 2.240 7.970 1.00 95.62 112 PHE A N 1
ATOM 913 C CA . PHE A 1 112 ? -12.806 1.412 9.129 1.00 95.62 112 PHE A CA 1
ATOM 914 C C . PHE A 1 112 ? -14.093 1.884 9.814 1.00 95.62 112 PHE A C 1
ATOM 916 O O . PHE A 1 112 ? -14.934 1.045 10.141 1.00 95.62 112 PHE A O 1
ATOM 923 N N . GLN A 1 113 ? -14.259 3.195 10.000 1.00 94.56 113 GLN A N 1
ATOM 924 C CA . GLN A 1 113 ? -15.489 3.779 10.546 1.00 94.56 113 GLN A CA 1
ATOM 925 C C . GLN A 1 113 ? -16.691 3.458 9.651 1.00 94.56 113 GLN A C 1
ATOM 927 O O . GLN A 1 113 ? -17.706 2.961 10.130 1.00 94.56 113 GLN A O 1
ATOM 932 N N . ASP A 1 114 ? -16.556 3.637 8.337 1.00 94.88 114 ASP A N 1
ATOM 933 C CA . ASP A 1 114 ? -17.643 3.415 7.382 1.00 94.88 114 ASP A CA 1
ATOM 934 C C . ASP A 1 114 ? -18.048 1.926 7.287 1.00 94.88 114 ASP A C 1
ATOM 936 O O . ASP A 1 114 ? -19.240 1.602 7.297 1.00 94.88 114 ASP A O 1
ATOM 940 N N . PHE A 1 115 ? -17.080 1.001 7.220 1.00 93.00 115 PHE A N 1
ATOM 941 C CA . PHE A 1 115 ? -17.348 -0.435 7.040 1.00 93.00 115 PHE A CA 1
ATOM 942 C C . PHE A 1 115 ? -17.758 -1.148 8.326 1.00 93.00 115 PHE A C 1
ATOM 944 O O . PHE A 1 115 ? -18.686 -1.960 8.314 1.00 93.00 115 PHE A O 1
ATOM 951 N N . TYR A 1 116 ? -17.066 -0.870 9.429 1.00 90.38 116 TYR A N 1
ATOM 952 C CA . TYR A 1 116 ? -17.273 -1.572 10.695 1.00 90.38 116 TYR A CA 1
ATOM 953 C C . TYR A 1 116 ? -18.131 -0.782 11.686 1.00 90.38 116 TYR A C 1
ATOM 955 O O . TYR A 1 116 ? -18.455 -1.314 12.747 1.00 90.38 116 TYR A O 1
ATOM 963 N N . ARG A 1 117 ? -18.547 0.445 11.331 1.00 84.12 117 ARG A N 1
ATOM 964 C CA . ARG A 1 117 ? -19.296 1.366 12.209 1.00 84.12 117 ARG A CA 1
ATOM 965 C C . ARG A 1 117 ? -18.564 1.631 13.526 1.00 84.12 117 ARG A C 1
ATOM 967 O O . ARG A 1 117 ? -19.194 1.693 14.583 1.00 84.12 117 ARG A O 1
ATOM 974 N N . LEU A 1 118 ? -17.236 1.704 13.433 1.00 67.31 118 LEU A N 1
ATOM 975 C CA . LEU A 1 118 ? -16.332 2.061 14.526 1.00 67.31 118 LEU A CA 1
ATOM 976 C C . LEU A 1 118 ? -16.285 3.574 14.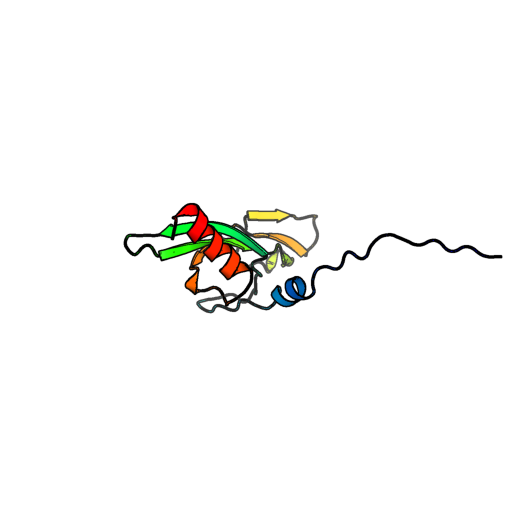747 1.00 67.31 118 LEU A C 1
ATOM 978 O O . LEU A 1 118 ? -16.617 4.320 13.801 1.00 67.31 118 LEU A O 1
#

pLDDT: mean 74.73, std 22.02, range [32.34, 97.19]